Protein AF-A0A2N3FXK8-F1 (afdb_monomer_lite)

Sequence (109 aa):
MSRVLLEEDEYGHVVCPRCQDPSGIHFDTVEVVTASGRSVSAVARGEDEATTVSMEALNERDSGRRYTVRIGWWCEHCEPSGGVLEIQQHKGQSLARMLTVARPDIDEF

Secondary structure (DSSP, 8-state):
--EEE--B-TT--B--TTT--STTEEEEEEEEE-TTS-EEEEE---SSS------------------EEEEEEEEGGGTTEEEEEEEEEETTEEEEEEEEEEPP--TT-

Radius of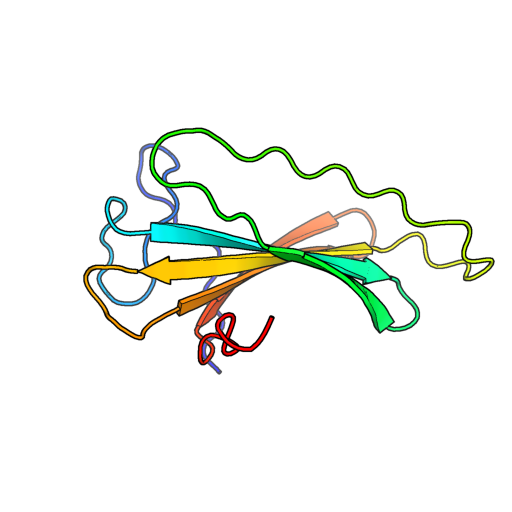 gyration: 14.79 Å; chains: 1; bounding box: 39×26×38 Å

pLDDT: mean 73.83, std 14.08, range [33.03, 90.38]

Foldseek 3Di:
DDWAAQDADPVRQGADPPPRHRPFKDWFKKWKAFPVRDIDMDGFDDDPDGDDDDDDPPDDPPPGPKIKMWIKMQGPVDPPWIFIFIWIDDPNDIGTITDTDRRDPPVPD

Structure (mmCIF, N/CA/C/O backbone):
data_AF-A0A2N3FXK8-F1
#
_entry.id   AF-A0A2N3FXK8-F1
#
loop_
_atom_site.group_PDB
_atom_site.id
_atom_site.type_symbol
_atom_site.label_atom_id
_atom_site.label_alt_id
_atom_site.label_comp_id
_atom_site.label_asym_id
_atom_site.label_entity_id
_atom_site.label_seq_id
_atom_site.pdbx_PDB_ins_code
_atom_site.Cartn_x
_atom_site.Cartn_y
_atom_site.Cartn_z
_atom_site.occupancy
_atom_site.B_iso_or_equiv
_atom_site.auth_seq_id
_atom_site.auth_comp_id
_atom_site.auth_asym_id
_atom_site.auth_atom_id
_atom_site.pdbx_PDB_model_num
ATOM 1 N N . MET A 1 1 ? 6.432 -16.445 4.227 1.00 49.78 1 MET A N 1
ATOM 2 C CA . MET A 1 1 ? 6.270 -14.987 4.050 1.00 49.78 1 MET A CA 1
ATOM 3 C C . MET A 1 1 ? 7.526 -14.310 4.571 1.00 49.78 1 MET A C 1
ATOM 5 O O . MET A 1 1 ? 7.782 -14.414 5.765 1.00 49.78 1 MET A O 1
ATOM 9 N N . SER A 1 2 ? 8.331 -13.704 3.695 1.00 49.19 2 SER A N 1
ATOM 10 C CA . SER A 1 2 ? 9.458 -12.869 4.129 1.00 49.19 2 SER A CA 1
ATOM 11 C C . S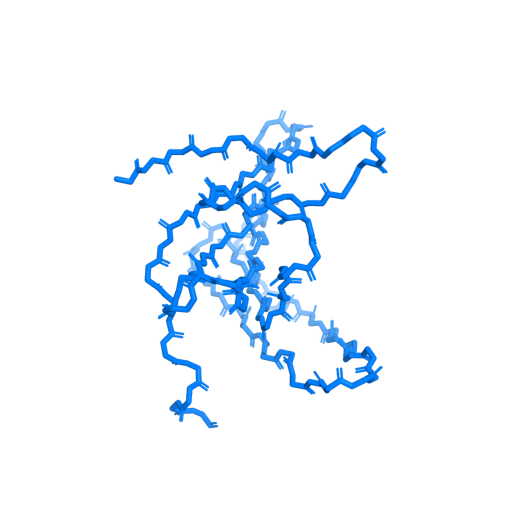ER A 1 2 ? 8.913 -11.490 4.496 1.00 49.19 2 SER A C 1
ATOM 13 O O . SER A 1 2 ? 8.108 -10.938 3.748 1.00 49.19 2 SER A O 1
ATOM 15 N N . ARG A 1 3 ? 9.269 -10.973 5.674 1.00 50.44 3 ARG A N 1
ATOM 16 C CA . ARG A 1 3 ? 8.926 -9.608 6.089 1.00 50.44 3 ARG A CA 1
ATOM 17 C C . ARG A 1 3 ? 10.106 -8.722 5.727 1.00 50.44 3 ARG A C 1
ATOM 19 O O . ARG A 1 3 ? 11.168 -8.902 6.314 1.00 50.44 3 ARG A O 1
ATOM 26 N N . VAL A 1 4 ? 9.904 -7.790 4.806 1.00 58.25 4 VAL A N 1
ATOM 27 C CA . VAL A 1 4 ? 10.912 -6.794 4.445 1.00 58.25 4 VAL A CA 1
ATOM 28 C C . VAL A 1 4 ? 10.472 -5.478 5.089 1.00 58.25 4 VAL A C 1
ATOM 30 O O . VAL A 1 4 ? 9.308 -5.070 4.986 1.00 58.25 4 VAL A O 1
ATOM 33 N N . LEU A 1 5 ? 11.362 -4.871 5.880 1.00 64.31 5 LEU A N 1
ATOM 34 C CA . LEU A 1 5 ? 11.184 -3.469 6.270 1.00 64.31 5 LEU A CA 1
ATOM 35 C C . LEU A 1 5 ? 11.127 -2.652 4.979 1.00 64.31 5 LEU A C 1
ATOM 37 O O . LEU A 1 5 ? 11.707 -3.083 3.996 1.00 64.31 5 LEU A O 1
ATOM 41 N N . LEU A 1 6 ? 10.392 -1.541 4.952 1.00 70.12 6 LEU A N 1
ATOM 42 C CA . LEU A 1 6 ? 10.359 -0.685 3.765 1.00 70.12 6 LEU A CA 1
ATOM 43 C C . LEU A 1 6 ? 11.805 -0.424 3.297 1.00 70.12 6 LEU A C 1
ATOM 45 O O . LEU A 1 6 ? 12.596 0.122 4.065 1.00 70.12 6 LEU A O 1
ATOM 49 N N . GLU A 1 7 ? 12.155 -0.908 2.105 1.00 74.06 7 GLU A N 1
ATOM 50 C CA . GLU A 1 7 ? 13.470 -0.681 1.515 1.00 74.06 7 GLU A CA 1
ATOM 51 C C . GLU A 1 7 ? 13.396 0.622 0.732 1.00 74.06 7 GLU A C 1
ATOM 53 O O . GLU A 1 7 ? 12.541 0.787 -0.143 1.00 74.06 7 GLU A O 1
ATOM 58 N N . GLU A 1 8 ? 14.267 1.550 1.110 1.00 77.94 8 GLU A N 1
ATOM 59 C CA . GLU A 1 8 ? 14.419 2.849 0.474 1.00 77.94 8 GLU A CA 1
ATOM 60 C C . GLU A 1 8 ? 15.851 2.977 -0.053 1.00 77.94 8 GLU A C 1
ATOM 62 O O . GLU A 1 8 ? 16.794 2.481 0.575 1.00 77.94 8 GLU A O 1
ATOM 67 N N . ASP A 1 9 ? 16.021 3.629 -1.202 1.00 79.31 9 ASP A N 1
ATOM 68 C CA . ASP A 1 9 ? 17.345 4.048 -1.665 1.00 79.31 9 ASP A CA 1
ATOM 69 C C . ASP A 1 9 ? 17.824 5.315 -0.924 1.00 79.31 9 ASP A C 1
ATOM 71 O O . ASP A 1 9 ? 17.157 5.841 -0.029 1.00 79.31 9 ASP A O 1
ATOM 75 N N . GLU A 1 10 ? 18.998 5.837 -1.287 1.00 81.50 10 GLU A N 1
ATOM 76 C CA . GLU A 1 10 ? 19.547 7.054 -0.667 1.00 81.50 10 GLU A CA 1
ATOM 77 C C . GLU A 1 10 ? 18.709 8.324 -0.915 1.00 81.50 10 GLU A C 1
ATOM 79 O O . GLU A 1 10 ? 18.911 9.338 -0.243 1.00 81.50 10 GLU A O 1
ATOM 84 N N . TYR A 1 11 ? 17.758 8.268 -1.851 1.00 82.25 11 TYR A N 1
ATOM 85 C CA . TYR A 1 11 ? 16.859 9.357 -2.221 1.00 82.25 11 TYR A CA 1
ATOM 86 C C . TYR A 1 11 ? 15.455 9.201 -1.617 1.00 82.25 11 TYR A C 1
ATOM 88 O O . TYR A 1 11 ? 14.625 10.099 -1.774 1.00 82.25 11 TYR A O 1
ATOM 96 N N . GLY A 1 12 ? 15.193 8.107 -0.893 1.00 81.69 12 GLY A N 1
ATOM 97 C CA . GLY A 1 12 ? 13.890 7.811 -0.301 1.00 81.69 12 GLY A CA 1
ATOM 98 C C . GLY A 1 12 ? 12.894 7.183 -1.281 1.00 81.69 12 GLY A C 1
ATOM 99 O O . GLY A 1 12 ? 11.692 7.201 -1.015 1.00 81.69 12 GLY A O 1
ATOM 100 N N . HIS A 1 13 ? 13.350 6.653 -2.420 1.00 83.19 13 HIS A N 1
ATOM 101 C CA . HIS A 1 13 ? 12.479 5.899 -3.317 1.00 83.19 13 HIS A CA 1
ATOM 102 C C . HIS A 1 13 ? 12.184 4.531 -2.731 1.00 83.19 13 HIS A C 1
ATOM 104 O O . HIS A 1 13 ? 13.084 3.849 -2.253 1.00 83.19 13 HIS A O 1
ATOM 110 N N . VAL A 1 14 ? 10.934 4.097 -2.840 1.00 84.56 14 VAL A N 1
ATOM 111 C CA . VAL A 1 14 ? 10.551 2.731 -2.500 1.00 84.56 14 VAL A CA 1
ATOM 112 C C . VAL A 1 14 ? 11.193 1.771 -3.502 1.00 84.56 14 VAL A C 1
ATOM 114 O O . VAL A 1 14 ? 11.043 1.945 -4.709 1.00 84.56 14 VAL A O 1
ATOM 117 N N . VAL A 1 15 ? 11.890 0.752 -3.003 1.00 87.75 15 VAL A N 1
ATOM 118 C CA . VAL A 1 15 ? 12.649 -0.197 -3.825 1.00 87.75 15 VAL A CA 1
ATOM 119 C C . VAL A 1 15 ? 11.939 -1.547 -3.914 1.00 87.75 15 VAL A C 1
ATOM 121 O O . VAL A 1 15 ? 11.354 -2.030 -2.941 1.00 87.75 15 VAL A O 1
ATOM 124 N N . CYS A 1 16 ? 11.989 -2.191 -5.088 1.00 86.75 16 CYS A N 1
ATOM 125 C CA . CYS A 1 16 ? 11.431 -3.528 -5.253 1.00 86.75 16 CYS A CA 1
ATOM 126 C C . CYS A 1 16 ? 12.252 -4.547 -4.446 1.00 86.75 16 CYS A C 1
ATOM 128 O O . CYS A 1 16 ? 13.417 -4.777 -4.776 1.00 86.75 16 CYS A O 1
ATOM 130 N N . PRO A 1 17 ? 11.658 -5.277 -3.483 1.00 85.00 17 PRO A N 1
ATOM 131 C CA . PRO A 1 17 ? 12.400 -6.198 -2.620 1.00 85.00 17 PRO A CA 1
ATOM 132 C C . PRO A 1 17 ? 12.973 -7.401 -3.386 1.00 85.00 17 PRO A C 1
ATOM 134 O O . PRO A 1 17 ? 13.775 -8.162 -2.847 1.00 85.00 17 PRO A O 1
ATOM 137 N N . ARG A 1 18 ? 12.554 -7.609 -4.644 1.00 85.62 18 ARG A N 1
ATOM 138 C CA . ARG A 1 18 ? 13.020 -8.707 -5.499 1.00 85.62 18 ARG A CA 1
ATOM 139 C C . ARG A 1 18 ? 14.197 -8.316 -6.395 1.00 85.62 18 ARG A C 1
ATOM 141 O O . ARG A 1 18 ? 15.174 -9.059 -6.420 1.00 85.62 18 ARG A O 1
ATOM 148 N N . CYS A 1 19 ? 14.096 -7.223 -7.156 1.00 88.81 19 CYS A N 1
ATOM 149 C CA . CYS A 1 19 ? 15.155 -6.798 -8.087 1.00 88.81 19 CYS A CA 1
ATOM 150 C C . CYS A 1 19 ? 16.019 -5.644 -7.573 1.00 88.81 19 CYS A C 1
ATOM 152 O O . CYS A 1 19 ? 17.018 -5.338 -8.212 1.00 88.81 19 CYS A O 1
ATOM 154 N N . GLN A 1 20 ? 15.663 -5.035 -6.439 1.00 88.25 20 GLN A N 1
ATOM 155 C CA . GLN A 1 20 ? 16.334 -3.862 -5.873 1.00 88.25 20 GLN A CA 1
ATOM 156 C C . GLN A 1 20 ? 16.309 -2.620 -6.789 1.00 88.25 20 GLN A C 1
ATOM 158 O O . GLN A 1 20 ? 17.059 -1.674 -6.572 1.00 88.25 20 GLN A O 1
ATOM 163 N N . ASP A 1 21 ? 15.434 -2.609 -7.799 1.00 87.88 21 ASP A N 1
ATOM 164 C CA . ASP A 1 21 ? 15.251 -1.482 -8.715 1.00 87.88 21 ASP A CA 1
ATOM 165 C C . ASP A 1 21 ? 14.100 -0.577 -8.224 1.00 87.88 21 ASP A C 1
ATOM 167 O O . ASP A 1 21 ? 13.018 -1.101 -7.917 1.00 87.88 21 ASP A O 1
ATOM 171 N N . PRO A 1 22 ? 14.304 0.750 -8.120 1.00 85.69 22 PRO A N 1
ATOM 172 C CA . PRO A 1 22 ? 13.260 1.694 -7.723 1.00 85.69 22 PRO A CA 1
ATOM 173 C C . PRO A 1 22 ? 12.321 2.113 -8.869 1.00 85.69 22 PRO A C 1
ATOM 175 O O . PRO A 1 22 ? 11.249 2.648 -8.602 1.00 85.69 22 PRO A O 1
ATOM 178 N N . SER A 1 23 ? 12.694 1.907 -10.137 1.00 86.94 23 SER A N 1
ATOM 179 C CA . SER A 1 23 ? 11.985 2.485 -11.294 1.00 86.94 23 SER A CA 1
ATOM 180 C C . SER A 1 23 ? 10.773 1.685 -11.772 1.00 86.94 23 SER A C 1
ATOM 182 O O . SER A 1 23 ? 9.920 2.230 -12.463 1.00 86.94 23 SER A O 1
ATOM 184 N N . GLY A 1 24 ? 10.664 0.420 -11.363 1.00 87.06 24 GLY A N 1
ATOM 185 C CA . GLY A 1 24 ? 9.611 -0.474 -11.838 1.00 87.06 24 GLY A CA 1
ATOM 186 C C . GLY A 1 24 ? 8.431 -0.672 -10.889 1.00 87.06 24 GLY A C 1
ATOM 187 O O . GLY A 1 24 ? 7.598 -1.523 -11.191 1.00 87.06 24 GLY A O 1
ATOM 188 N N . ILE A 1 25 ? 8.380 -0.006 -9.724 1.00 88.06 25 ILE A N 1
ATOM 189 C CA . ILE A 1 25 ? 7.266 -0.161 -8.769 1.00 88.06 25 ILE A CA 1
ATOM 190 C C . ILE A 1 25 ? 6.074 0.697 -9.181 1.00 88.06 25 ILE A C 1
ATOM 192 O O . ILE A 1 25 ? 6.179 1.912 -9.316 1.00 88.06 25 ILE A O 1
ATOM 196 N N . HIS A 1 26 ? 4.911 0.057 -9.216 1.00 86.44 26 HIS A N 1
ATOM 197 C CA . HIS A 1 26 ? 3.625 0.686 -9.483 1.00 86.44 26 HIS A CA 1
ATOM 198 C C . HIS A 1 26 ? 2.635 0.370 -8.364 1.00 86.44 26 HIS A C 1
ATOM 200 O O . HIS A 1 26 ? 2.542 -0.782 -7.936 1.00 86.44 26 HIS A O 1
ATOM 206 N N . PHE A 1 27 ? 1.878 1.370 -7.906 1.00 85.94 27 PHE A N 1
ATOM 207 C CA . PHE A 1 27 ? 0.790 1.198 -6.936 1.00 85.94 27 PHE A CA 1
ATOM 208 C C . PHE A 1 27 ? -0.556 1.118 -7.657 1.00 85.94 27 PHE A C 1
ATOM 210 O O . PHE A 1 27 ? -0.878 2.000 -8.446 1.00 85.94 27 PHE A O 1
ATOM 217 N N . ASP A 1 28 ? 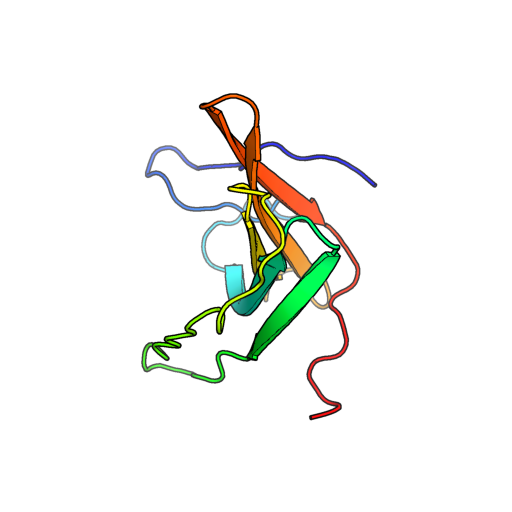-1.354 0.089 -7.375 1.00 81.69 28 ASP A N 1
ATOM 218 C CA . ASP A 1 28 ? -2.580 -0.205 -8.138 1.00 81.69 28 ASP A CA 1
ATOM 219 C C . ASP A 1 28 ? -3.849 -0.307 -7.283 1.00 81.69 28 ASP A C 1
ATOM 221 O O . ASP A 1 28 ? -4.968 -0.242 -7.794 1.00 81.69 28 ASP A O 1
ATOM 225 N N . THR A 1 29 ? -3.708 -0.445 -5.968 1.00 80.81 29 THR A N 1
ATOM 226 C CA . THR A 1 29 ? -4.835 -0.616 -5.051 1.00 80.81 29 THR A CA 1
ATOM 227 C C . THR A 1 29 ? -4.553 0.046 -3.718 1.00 80.81 29 THR A C 1
ATOM 229 O O . THR A 1 29 ? -3.417 0.078 -3.249 1.00 80.81 29 THR A O 1
ATOM 232 N N . VAL A 1 30 ? -5.601 0.559 -3.080 1.00 84.44 30 VAL A N 1
ATOM 233 C CA . VAL A 1 30 ? -5.559 1.059 -1.707 1.00 84.44 30 VAL A CA 1
ATOM 234 C C . VAL A 1 30 ? -6.723 0.456 -0.935 1.00 84.44 30 VAL A C 1
ATOM 236 O O . VAL A 1 30 ? -7.880 0.612 -1.314 1.00 84.44 30 VAL A O 1
ATOM 239 N N . GLU A 1 31 ? -6.422 -0.212 0.169 1.00 83.44 31 GLU A N 1
ATOM 240 C CA . GLU A 1 31 ? -7.383 -0.792 1.099 1.00 83.44 31 GLU A CA 1
ATOM 241 C C . GLU A 1 31 ? -7.219 -0.139 2.478 1.00 83.44 31 GLU A C 1
ATOM 243 O O . GLU A 1 31 ? -6.115 -0.030 3.015 1.00 83.44 31 GLU A O 1
ATOM 248 N N . VAL A 1 32 ? -8.331 0.280 3.083 1.00 83.25 32 VAL A N 1
ATOM 249 C CA . VAL A 1 32 ? -8.386 0.710 4.485 1.00 83.25 32 VAL A CA 1
ATOM 250 C C . VAL A 1 32 ? -9.125 -0.355 5.279 1.00 83.25 32 VAL A C 1
ATOM 252 O O . VAL A 1 32 ? -10.305 -0.604 5.039 1.00 83.25 32 VAL A O 1
ATOM 255 N N . VAL A 1 33 ? -8.434 -0.962 6.241 1.00 83.00 33 VAL A N 1
ATOM 256 C CA . VAL A 1 33 ? -8.959 -2.001 7.132 1.00 83.00 33 VAL A CA 1
ATOM 257 C C . VAL A 1 33 ? -9.205 -1.409 8.519 1.00 83.00 33 VAL A C 1
ATOM 259 O O . VAL A 1 33 ? -8.312 -0.801 9.119 1.00 83.00 33 VAL A O 1
ATOM 262 N N . THR A 1 34 ? -10.416 -1.577 9.043 1.00 80.94 34 THR A N 1
ATOM 263 C CA . THR A 1 34 ? -10.810 -1.139 10.386 1.00 80.94 34 THR A CA 1
ATOM 264 C C . THR A 1 34 ? -10.335 -2.127 11.453 1.00 80.94 34 THR A C 1
ATOM 266 O O . THR A 1 34 ? -9.931 -3.258 11.172 1.00 80.94 34 THR A O 1
ATOM 269 N N . ALA A 1 35 ? -10.413 -1.723 12.722 1.00 76.81 35 ALA A N 1
ATOM 270 C CA . ALA A 1 35 ? -10.039 -2.583 13.842 1.00 76.81 35 ALA A CA 1
ATOM 271 C C . ALA A 1 35 ? -10.907 -3.850 13.973 1.00 76.81 35 ALA A C 1
ATOM 273 O O . ALA A 1 35 ? -10.458 -4.820 14.584 1.00 76.81 35 ALA A O 1
ATOM 274 N N . SER A 1 36 ? -12.125 -3.850 13.422 1.00 76.88 36 SER A N 1
ATOM 275 C CA . SER A 1 36 ? -13.011 -5.020 13.376 1.00 76.88 36 SER A CA 1
ATOM 276 C C . SER A 1 36 ? -12.720 -5.945 12.188 1.00 76.88 36 SER A C 1
ATOM 278 O O . SER A 1 36 ? -13.352 -6.991 12.056 1.00 76.88 36 SER A O 1
ATOM 280 N N . GLY A 1 37 ? -11.739 -5.597 11.345 1.00 75.62 37 GLY A N 1
ATOM 281 C CA . GLY A 1 37 ? -11.352 -6.366 10.164 1.00 75.62 37 GLY A CA 1
ATOM 282 C C . GLY A 1 37 ? -12.213 -6.090 8.932 1.00 75.62 37 GLY A C 1
ATOM 283 O O . GLY A 1 37 ? -12.043 -6.770 7.923 1.00 75.62 37 GLY A O 1
ATOM 284 N N . ARG A 1 38 ? -13.122 -5.108 8.985 1.00 75.81 38 ARG A N 1
ATOM 285 C CA . ARG A 1 38 ? -13.857 -4.643 7.802 1.00 75.81 38 ARG A CA 1
ATOM 286 C C . ARG A 1 38 ? -12.923 -3.836 6.916 1.00 75.81 38 ARG A C 1
ATOM 288 O O . ARG A 1 38 ? -12.074 -3.115 7.431 1.00 75.81 38 ARG A O 1
ATOM 295 N N . SER A 1 39 ? -13.081 -3.938 5.601 1.00 75.50 39 SER A N 1
ATOM 296 C CA . SER A 1 39 ? -12.253 -3.181 4.672 1.00 75.50 39 SER A CA 1
ATOM 297 C C . SER A 1 39 ? -13.054 -2.484 3.584 1.00 75.50 39 SER A C 1
ATOM 299 O O . SER A 1 39 ? -14.137 -2.922 3.192 1.00 75.50 39 SER A O 1
ATOM 301 N N . VAL A 1 40 ? -12.515 -1.354 3.135 1.00 76.12 40 VAL A N 1
ATOM 302 C CA . VAL A 1 40 ? -12.937 -0.658 1.921 1.00 76.12 40 VAL A CA 1
ATOM 303 C C . VAL A 1 40 ? -11.719 -0.596 1.017 1.00 76.12 40 VAL A C 1
ATOM 305 O O . VAL A 1 40 ? -10.653 -0.167 1.457 1.00 76.12 40 VAL A O 1
ATOM 308 N N . SER A 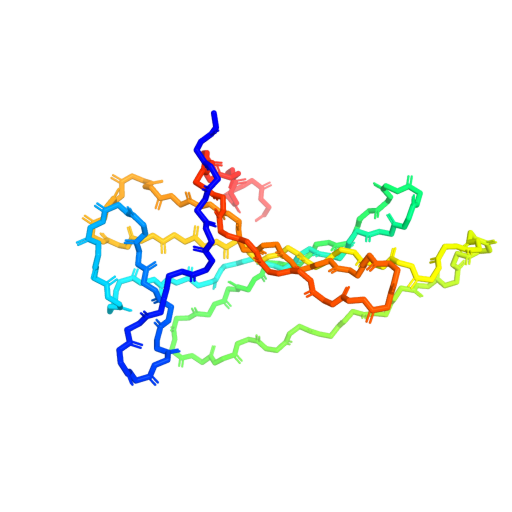1 41 ? -11.886 -1.045 -0.222 1.00 75.44 41 SER A N 1
ATOM 309 C CA . SER A 1 41 ? -10.830 -1.065 -1.228 1.00 75.44 41 SER A CA 1
ATOM 310 C C . SER A 1 41 ? -11.191 -0.153 -2.387 1.00 75.44 41 SER A C 1
ATOM 312 O O . SER A 1 41 ? -12.351 -0.080 -2.792 1.00 75.44 41 SER A O 1
ATOM 314 N N . ALA A 1 42 ? -10.181 0.498 -2.943 1.00 74.06 42 ALA A N 1
ATOM 315 C CA . ALA A 1 42 ? -10.262 1.200 -4.203 1.00 74.06 42 ALA A CA 1
ATOM 316 C C . ALA A 1 42 ? -9.129 0.747 -5.115 1.00 74.06 42 ALA A C 1
ATOM 318 O O . ALA A 1 42 ? -7.984 0.602 -4.684 1.00 74.06 42 ALA A O 1
ATOM 319 N N . VAL A 1 43 ? -9.465 0.536 -6.381 1.00 72.12 43 VAL A N 1
ATOM 320 C CA . VAL A 1 43 ? -8.497 0.223 -7.428 1.00 72.12 43 VAL A CA 1
ATOM 321 C C . VAL A 1 43 ? -8.112 1.534 -8.101 1.00 72.12 43 VAL A C 1
ATOM 323 O O . VAL A 1 43 ? -8.974 2.239 -8.627 1.00 72.12 43 VAL A O 1
ATOM 326 N N . ALA A 1 44 ? -6.828 1.875 -8.062 1.00 66.00 44 ALA A N 1
ATOM 327 C CA . ALA A 1 44 ? -6.287 2.997 -8.809 1.00 66.00 44 ALA A CA 1
ATOM 328 C C . ALA A 1 44 ? -6.005 2.512 -10.236 1.00 66.00 44 ALA A C 1
ATOM 330 O O . ALA A 1 44 ? -5.055 1.771 -10.471 1.00 66.00 44 ALA A O 1
ATOM 331 N N . ARG A 1 45 ? -6.861 2.893 -11.191 1.00 62.72 45 ARG A N 1
ATOM 332 C CA . AR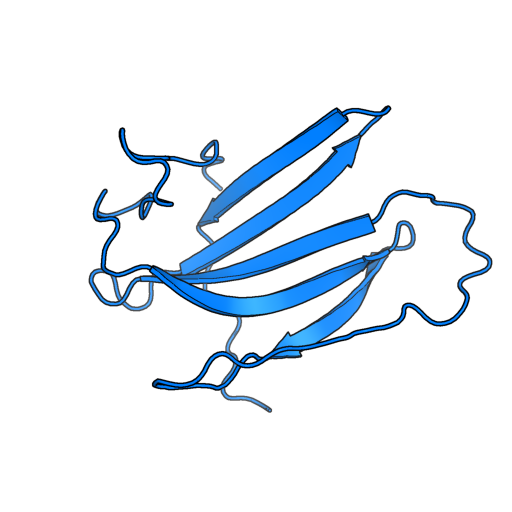G A 1 45 ? -6.616 2.677 -12.623 1.00 62.72 45 ARG A CA 1
ATOM 333 C C . ARG A 1 45 ? -6.226 4.017 -13.243 1.00 62.72 45 ARG A C 1
ATOM 335 O O . ARG A 1 45 ? -7.083 4.875 -13.417 1.00 62.72 45 ARG A O 1
ATOM 342 N N . GLY A 1 46 ? -4.948 4.186 -13.559 1.00 58.19 46 GLY A N 1
ATOM 343 C CA . GLY A 1 46 ? -4.416 5.339 -14.282 1.00 58.19 46 GLY A CA 1
ATOM 344 C C . GLY A 1 46 ? -3.109 4.945 -14.963 1.00 58.19 46 GLY A C 1
ATOM 345 O O . GLY A 1 46 ? -2.323 4.218 -14.365 1.00 58.19 46 GLY A O 1
ATOM 346 N N . GLU A 1 47 ? -2.923 5.362 -16.214 1.00 57.94 47 GLU A N 1
ATOM 347 C CA . GLU A 1 47 ? -1.663 5.173 -16.948 1.00 57.94 47 GLU A CA 1
ATOM 348 C C . GLU A 1 47 ? -0.711 6.331 -16.617 1.00 57.94 47 GLU A C 1
ATOM 350 O O . GLU A 1 47 ? 0.240 6.149 -15.864 1.00 57.94 47 GLU A O 1
ATOM 355 N N . ASP A 1 48 ? -1.038 7.542 -17.080 1.00 58.09 48 ASP A N 1
ATOM 356 C CA . ASP A 1 48 ? -0.170 8.722 -16.934 1.00 58.09 48 ASP A CA 1
ATOM 357 C C . ASP A 1 48 ? -0.693 9.764 -15.922 1.00 58.09 48 ASP A C 1
ATOM 359 O O . ASP A 1 48 ? 0.060 10.612 -15.439 1.00 58.09 48 ASP A O 1
ATOM 363 N N . GLU A 1 49 ? -1.986 9.724 -15.580 1.00 51.53 49 GLU A N 1
ATOM 364 C CA . GLU A 1 49 ? -2.621 10.682 -14.667 1.00 51.53 49 GLU A CA 1
ATOM 365 C C . GLU A 1 49 ? -2.872 10.065 -13.284 1.00 51.53 49 GLU A C 1
ATOM 367 O O . GLU A 1 49 ? -3.446 8.980 -13.144 1.00 51.53 49 GLU A O 1
ATOM 372 N N . ALA A 1 50 ? -2.463 10.782 -12.233 1.00 57.50 50 ALA A N 1
ATOM 373 C CA . ALA A 1 50 ? -2.652 10.347 -10.855 1.00 57.50 50 ALA A CA 1
ATOM 374 C C . ALA A 1 50 ? -4.147 10.189 -10.527 1.00 57.50 50 ALA A C 1
ATOM 376 O O . ALA A 1 50 ? -4.907 11.159 -10.510 1.00 57.50 50 ALA A O 1
ATOM 377 N N . THR A 1 51 ? -4.567 8.970 -10.189 1.00 59.47 51 THR A N 1
ATOM 378 C CA . THR A 1 51 ? -5.924 8.723 -9.690 1.00 59.47 51 THR A CA 1
ATOM 379 C C . THR A 1 51 ? -5.979 9.021 -8.197 1.00 59.47 51 THR A C 1
ATOM 381 O O . THR A 1 51 ? -5.360 8.333 -7.388 1.00 59.47 51 THR A O 1
ATOM 384 N N . THR A 1 52 ? -6.741 10.046 -7.811 1.00 60.03 52 THR A N 1
ATOM 385 C CA . THR A 1 52 ? -7.002 10.333 -6.394 1.00 60.03 52 THR A CA 1
ATOM 386 C C . THR A 1 52 ? -8.251 9.591 -5.945 1.00 60.03 52 THR A C 1
ATOM 388 O O . THR A 1 52 ? -9.353 9.891 -6.401 1.00 60.03 52 THR A O 1
ATOM 391 N N . VAL A 1 53 ? -8.095 8.656 -5.010 1.00 59.62 53 VAL A N 1
ATOM 392 C CA . VAL A 1 53 ? -9.223 8.011 -4.335 1.00 59.62 53 VAL A CA 1
ATOM 393 C C . VAL A 1 53 ? -9.389 8.634 -2.950 1.00 59.62 53 VAL A C 1
ATOM 395 O O . VAL A 1 53 ? -8.481 8.573 -2.125 1.00 59.62 53 VAL A O 1
ATOM 398 N N . SER A 1 54 ? -10.563 9.205 -2.681 1.00 57.56 54 SER A N 1
ATOM 399 C CA . SER A 1 54 ? -10.980 9.588 -1.329 1.00 57.56 54 SER A CA 1
ATOM 400 C C . SER A 1 54 ? -12.024 8.597 -0.826 1.00 57.56 54 SER A C 1
ATOM 402 O O . SER A 1 54 ? -12.995 8.308 -1.523 1.00 57.56 54 SER A O 1
ATOM 404 N N . MET A 1 55 ? -11.819 8.065 0.377 1.00 63.47 55 MET A N 1
ATOM 405 C CA . MET A 1 55 ? -12.748 7.146 1.030 1.00 63.47 55 MET A CA 1
ATOM 406 C C . MET A 1 55 ? -13.026 7.639 2.443 1.00 63.47 55 MET A C 1
ATOM 408 O O . MET A 1 55 ? -12.101 7.906 3.209 1.00 63.47 55 MET A O 1
ATOM 412 N N . GLU A 1 56 ? -14.301 7.710 2.809 1.00 57.16 56 GLU A N 1
ATOM 413 C CA . GLU A 1 56 ? -14.722 7.989 4.177 1.00 57.16 56 GLU A CA 1
ATOM 414 C C . GLU A 1 56 ? -15.222 6.696 4.821 1.00 57.16 56 GLU A C 1
ATOM 416 O O . GLU A 1 56 ? -16.173 6.068 4.349 1.00 57.16 56 GLU A O 1
ATOM 421 N N . ALA A 1 57 ? -14.587 6.282 5.919 1.00 56.62 57 ALA A N 1
ATOM 422 C CA . ALA A 1 57 ? -15.097 5.189 6.734 1.00 56.62 57 ALA A CA 1
ATOM 423 C C . ALA A 1 57 ? -16.389 5.656 7.426 1.00 56.62 57 ALA A C 1
ATOM 425 O O . ALA A 1 57 ? -16.355 6.398 8.409 1.00 56.62 57 ALA A O 1
ATOM 426 N N . LEU A 1 58 ? -17.542 5.251 6.892 1.00 53.31 58 LEU A N 1
ATOM 427 C CA . LEU A 1 58 ? -18.842 5.598 7.458 1.00 53.31 58 LEU A CA 1
ATOM 428 C C . LEU A 1 58 ? -19.036 4.895 8.808 1.00 53.31 58 LEU A C 1
ATOM 430 O O . LEU A 1 58 ? -19.316 3.702 8.861 1.00 53.31 58 LEU A O 1
ATOM 434 N N . ASN A 1 59 ? -18.895 5.679 9.882 1.00 52.94 59 ASN A N 1
ATOM 435 C CA . ASN A 1 59 ? -19.370 5.435 11.248 1.00 52.94 59 ASN A CA 1
ATOM 436 C C . ASN A 1 59 ? -19.437 3.960 11.670 1.00 52.94 59 ASN A C 1
ATOM 438 O O . ASN A 1 59 ? -20.514 3.374 11.806 1.00 52.94 59 ASN A O 1
ATOM 442 N N . GLU A 1 60 ? -18.285 3.386 12.002 1.00 51.31 60 GLU A N 1
ATOM 443 C CA . GLU A 1 60 ? -18.278 2.222 12.876 1.00 51.31 60 GLU A CA 1
ATOM 444 C C . GLU A 1 60 ? -18.301 2.703 14.325 1.00 51.31 60 GLU A C 1
ATOM 446 O O . GLU A 1 60 ? -17.409 3.405 14.794 1.00 51.31 60 GLU A O 1
ATOM 451 N N . ARG A 1 61 ? -19.325 2.277 15.068 1.00 52.00 61 ARG A N 1
ATOM 452 C CA . ARG A 1 61 ? -19.325 2.315 16.539 1.00 52.00 61 ARG A CA 1
ATOM 453 C C . ARG A 1 61 ? -18.225 1.427 17.149 1.00 52.00 61 ARG A C 1
ATOM 455 O O . ARG A 1 61 ? -18.137 1.344 18.372 1.00 52.00 61 ARG A O 1
ATOM 462 N N . ASP A 1 62 ? -17.402 0.777 16.327 1.00 52.16 62 ASP A N 1
ATOM 463 C CA . ASP A 1 62 ? -16.250 0.011 16.768 1.00 52.16 62 ASP A CA 1
ATOM 464 C C . ASP A 1 62 ? -1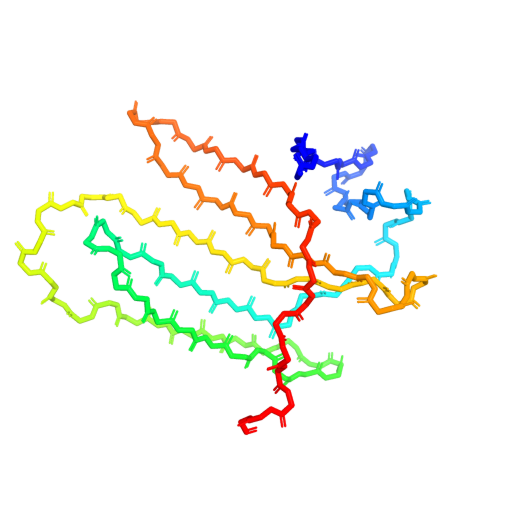5.158 0.959 17.257 1.00 52.16 62 ASP A C 1
ATOM 466 O O . ASP A 1 62 ? -14.504 1.683 16.512 1.00 52.16 62 ASP A O 1
ATOM 470 N N . SER A 1 63 ? -14.961 0.944 18.571 1.00 50.88 63 SER A N 1
ATOM 471 C CA . SER A 1 63 ? -14.072 1.805 19.353 1.00 50.88 63 SER A CA 1
ATOM 472 C C . SER A 1 63 ? -12.569 1.631 19.069 1.00 50.88 63 SER A C 1
ATOM 474 O O . SER A 1 63 ? -11.725 1.973 19.903 1.00 50.88 63 SER A O 1
ATOM 476 N N . GLY A 1 64 ? -12.193 1.071 17.924 1.00 56.00 64 GLY A N 1
ATOM 477 C CA . GLY A 1 64 ? -10.808 0.886 17.530 1.00 56.00 64 GLY A CA 1
ATOM 478 C C . GLY A 1 64 ? -10.289 2.087 16.752 1.00 56.00 64 GLY A C 1
ATOM 479 O O . GLY A 1 64 ? -10.523 2.205 15.561 1.00 56.00 64 GLY A O 1
ATOM 480 N N . ARG A 1 65 ? -9.481 2.942 17.392 1.00 60.28 65 ARG A N 1
ATOM 481 C CA . ARG A 1 65 ? -8.782 4.070 16.729 1.00 60.28 65 ARG A CA 1
ATOM 482 C C . ARG A 1 65 ? -7.689 3.634 15.736 1.00 60.28 65 ARG A C 1
ATOM 484 O O . ARG A 1 65 ? -6.830 4.437 15.396 1.00 60.28 65 ARG A O 1
ATOM 491 N N . ARG A 1 66 ? -7.616 2.349 15.391 1.00 74.75 66 ARG A N 1
ATOM 492 C CA . ARG A 1 66 ? -6.494 1.761 14.656 1.00 74.75 66 ARG A CA 1
ATOM 493 C C . ARG A 1 66 ? -7.001 1.305 13.306 1.00 74.75 66 ARG A C 1
ATOM 495 O O . ARG A 1 66 ? -7.724 0.318 13.228 1.00 74.75 66 ARG A O 1
ATOM 502 N N . TYR A 1 67 ? -6.597 2.044 12.290 1.00 79.50 67 TYR A N 1
ATOM 503 C CA . TYR A 1 67 ? -6.763 1.654 10.905 1.00 79.50 67 TYR A CA 1
ATOM 504 C C . TYR A 1 67 ? -5.450 1.062 10.403 1.00 79.50 67 TYR A C 1
ATOM 506 O O . TYR A 1 67 ? -4.362 1.469 10.832 1.00 79.50 67 TYR A O 1
ATOM 514 N N . THR A 1 68 ? -5.574 0.104 9.499 1.00 85.38 68 THR A N 1
ATOM 515 C CA . THR A 1 68 ? -4.470 -0.391 8.690 1.00 85.38 68 THR A CA 1
ATOM 516 C C . THR A 1 68 ? -4.720 0.055 7.259 1.00 85.38 68 THR A C 1
ATOM 518 O O . THR A 1 68 ? -5.782 -0.210 6.709 1.00 85.38 68 THR A O 1
ATOM 521 N N . VAL A 1 69 ? -3.752 0.744 6.669 1.00 86.31 69 VAL A N 1
ATOM 522 C CA . VAL A 1 69 ? -3.753 1.106 5.252 1.00 86.31 69 VAL A CA 1
ATOM 523 C C . VAL A 1 69 ? -2.885 0.096 4.523 1.00 86.31 69 VAL A C 1
ATOM 525 O O . VAL A 1 69 ? -1.771 -0.196 4.957 1.00 86.31 69 VAL A O 1
ATOM 528 N N . ARG A 1 70 ? -3.391 -0.449 3.429 1.00 87.62 70 ARG A N 1
ATOM 529 C CA . ARG A 1 70 ? -2.687 -1.373 2.549 1.00 87.62 70 ARG A CA 1
ATOM 530 C C . ARG A 1 70 ? -2.667 -0.783 1.159 1.00 87.62 70 ARG A C 1
ATOM 532 O O . ARG A 1 70 ? -3.703 -0.371 0.661 1.00 87.62 70 ARG A O 1
ATOM 539 N N . ILE A 1 71 ? -1.495 -0.740 0.556 1.00 86.81 71 ILE A N 1
ATOM 540 C CA . ILE A 1 71 ? -1.294 -0.258 -0.801 1.00 86.81 71 ILE A CA 1
ATOM 541 C C . ILE A 1 71 ? -0.755 -1.442 -1.589 1.00 86.81 71 ILE A C 1
ATOM 543 O O . ILE A 1 71 ? 0.330 -1.940 -1.277 1.00 86.81 71 ILE A O 1
ATOM 547 N N . GLY A 1 72 ? -1.530 -1.951 -2.541 1.00 87.06 72 GLY A N 1
ATOM 548 C CA . GLY A 1 72 ? -1.038 -2.984 -3.441 1.00 87.06 72 GLY A CA 1
ATOM 549 C C . GLY A 1 72 ? -0.011 -2.398 -4.393 1.00 87.06 72 GLY A C 1
ATOM 550 O O . GLY A 1 72 ? -0.098 -1.234 -4.793 1.00 87.06 72 GLY A O 1
ATOM 551 N N . TRP A 1 73 ? 0.997 -3.203 -4.694 1.00 87.00 73 TRP A N 1
ATOM 552 C CA . TRP A 1 73 ? 2.045 -2.837 -5.627 1.00 87.00 73 TRP A CA 1
ATOM 553 C C . TRP A 1 73 ? 2.409 -4.009 -6.526 1.00 87.00 73 TRP A C 1
ATOM 555 O O . TRP A 1 73 ? 2.262 -5.176 -6.149 1.00 87.00 73 TRP A O 1
ATOM 565 N N . TRP A 1 74 ? 2.951 -3.694 -7.693 1.00 87.56 74 TRP A N 1
ATOM 566 C CA . TRP A 1 74 ? 3.575 -4.649 -8.599 1.00 87.56 74 TRP A CA 1
ATOM 567 C C . TRP A 1 74 ? 4.876 -4.073 -9.152 1.00 87.56 74 TRP A C 1
ATOM 569 O O . TRP A 1 74 ? 5.119 -2.870 -9.059 1.00 87.56 74 TRP A O 1
ATOM 579 N N . CYS A 1 75 ? 5.748 -4.950 -9.650 1.00 88.12 75 CYS A N 1
ATOM 580 C CA . CYS A 1 75 ? 6.994 -4.545 -10.284 1.00 88.12 75 CYS A CA 1
ATOM 581 C C . CYS A 1 75 ? 7.053 -5.038 -11.729 1.00 88.12 75 CYS A C 1
ATOM 583 O O . CYS A 1 75 ? 7.093 -6.250 -11.963 1.00 88.12 75 CYS A O 1
ATOM 585 N N . GLU A 1 76 ? 7.122 -4.107 -12.680 1.00 89.38 76 GLU A N 1
ATOM 586 C CA . GLU A 1 76 ? 7.122 -4.404 -14.121 1.00 89.38 76 GLU A CA 1
ATOM 587 C C . GLU A 1 76 ? 8.345 -5.218 -14.568 1.00 89.38 76 GLU A C 1
ATOM 589 O O . GLU A 1 76 ? 8.280 -6.022 -15.492 1.00 89.38 76 GLU A O 1
ATOM 594 N N . HIS A 1 77 ? 9.469 -5.093 -13.860 1.00 90.38 77 HIS A N 1
ATOM 595 C CA . HIS A 1 77 ? 10.679 -5.865 -14.154 1.00 90.38 77 HIS A CA 1
ATOM 596 C C . HIS A 1 77 ? 10.627 -7.302 -13.615 1.00 90.38 77 HIS A C 1
ATOM 598 O O . HIS A 1 77 ? 11.475 -8.127 -13.954 1.00 90.38 77 HIS A O 1
ATOM 604 N N . CYS A 1 78 ? 9.673 -7.609 -12.733 1.00 85.81 78 CYS A N 1
ATOM 605 C CA . CYS A 1 78 ? 9.611 -8.865 -11.987 1.00 85.81 78 CYS A CA 1
ATOM 606 C C . CYS A 1 78 ? 8.325 -9.665 -12.240 1.00 85.81 78 CYS A C 1
ATOM 608 O O . CYS A 1 78 ? 8.045 -10.581 -11.459 1.00 85.81 78 CYS A O 1
ATOM 610 N N . GLU A 1 79 ? 7.524 -9.318 -13.249 1.00 75.38 79 GLU A N 1
ATOM 611 C CA . GLU A 1 79 ? 6.181 -9.868 -13.474 1.00 75.38 79 GLU A CA 1
ATOM 612 C C . GLU A 1 79 ? 6.071 -11.397 -13.262 1.00 75.38 79 GLU A C 1
ATOM 614 O O . GLU A 1 79 ? 6.968 -12.154 -13.654 1.00 75.38 79 GLU A O 1
ATOM 619 N N . PRO A 1 80 ? 4.985 -11.885 -12.622 1.00 67.31 80 PRO A N 1
ATOM 620 C CA . PRO A 1 80 ? 3.848 -11.143 -12.055 1.00 67.31 80 PRO A CA 1
ATOM 621 C C . PRO A 1 80 ? 4.076 -10.731 -10.582 1.00 67.31 80 PRO A C 1
ATOM 623 O O . PRO A 1 80 ? 3.154 -10.759 -9.767 1.00 67.31 80 PRO A O 1
ATOM 626 N N . SER A 1 81 ? 5.318 -10.431 -10.181 1.00 71.56 81 SER A N 1
ATOM 627 C CA . SER A 1 81 ? 5.618 -10.156 -8.768 1.00 71.56 81 SER A CA 1
ATOM 628 C C . SER A 1 81 ? 4.987 -8.860 -8.285 1.00 71.56 81 SER A C 1
ATOM 630 O O . SER A 1 81 ? 5.177 -7.801 -8.881 1.00 71.56 81 SER A O 1
ATOM 632 N N . GLY A 1 82 ? 4.335 -8.946 -7.134 1.00 83.50 82 GLY A N 1
ATOM 633 C CA . GLY A 1 82 ? 3.799 -7.799 -6.429 1.00 83.50 82 GLY A CA 1
ATOM 634 C C . GLY A 1 82 ? 3.683 -8.062 -4.941 1.00 83.50 82 GLY A C 1
ATOM 635 O O . GLY A 1 82 ? 4.326 -8.959 -4.377 1.00 83.50 82 GLY A O 1
ATOM 636 N N . GLY A 1 83 ? 2.869 -7.251 -4.290 1.00 87.00 83 GLY A N 1
ATOM 637 C CA . GLY A 1 83 ? 2.693 -7.352 -2.864 1.00 87.00 83 GLY A CA 1
ATOM 638 C C . GLY A 1 83 ? 1.827 -6.256 -2.282 1.00 87.00 83 GLY A C 1
ATOM 639 O O . GLY A 1 83 ? 1.036 -5.621 -2.970 1.00 87.00 83 GLY A O 1
ATOM 640 N N . VAL A 1 84 ? 1.994 -6.050 -0.978 1.00 87.94 84 VAL A N 1
ATOM 641 C CA . VAL A 1 84 ? 1.292 -5.020 -0.217 1.00 87.94 84 VAL A CA 1
ATOM 642 C C . VAL A 1 84 ? 2.287 -4.228 0.620 1.00 87.94 84 VAL A C 1
ATOM 644 O O . VAL A 1 84 ? 3.066 -4.801 1.384 1.00 87.94 84 VAL A O 1
ATOM 647 N N . LEU A 1 85 ? 2.241 -2.906 0.501 1.00 88.19 85 LEU A N 1
ATOM 648 C CA . LEU A 1 85 ? 2.788 -1.974 1.473 1.00 88.19 85 LEU A CA 1
ATOM 649 C C . LEU A 1 85 ? 1.725 -1.737 2.545 1.00 88.19 85 LEU A C 1
ATOM 651 O O . LEU A 1 85 ? 0.648 -1.224 2.267 1.00 88.19 85 LEU A O 1
ATOM 655 N N . GLU A 1 86 ? 2.014 -2.132 3.777 1.00 88.69 86 GLU A N 1
ATOM 656 C CA . GLU A 1 86 ? 1.081 -2.019 4.890 1.00 88.69 86 GLU A CA 1
ATOM 657 C C . GLU A 1 86 ? 1.572 -0.996 5.912 1.00 88.69 86 GLU A C 1
ATOM 659 O O . GLU A 1 86 ? 2.683 -1.104 6.435 1.00 88.69 86 GLU A O 1
ATOM 664 N N . ILE A 1 87 ? 0.707 -0.035 6.225 1.00 89.12 87 ILE A N 1
ATOM 665 C CA . ILE A 1 87 ? 0.910 1.007 7.224 1.00 89.12 87 ILE A CA 1
ATOM 666 C C . ILE A 1 87 ? -0.122 0.801 8.329 1.00 89.12 87 ILE A C 1
ATOM 668 O O . ILE A 1 87 ? -1.326 0.798 8.087 1.00 89.12 87 ILE A O 1
ATOM 672 N N . GLN A 1 88 ? 0.333 0.633 9.567 1.00 87.62 88 GLN A N 1
ATOM 673 C CA . GLN A 1 88 ? -0.547 0.423 10.718 1.00 87.62 88 GLN A CA 1
ATOM 674 C C . GLN A 1 88 ? -0.096 1.247 11.923 1.00 87.62 88 GLN A C 1
ATOM 676 O O . GLN A 1 88 ? 1.099 1.459 12.134 1.00 87.62 88 GLN A O 1
ATOM 681 N N . GLN A 1 89 ? -1.045 1.645 12.771 1.00 82.69 89 GLN A N 1
ATOM 682 C CA . GLN A 1 89 ? -0.733 2.250 14.065 1.00 82.69 89 GLN A CA 1
ATOM 683 C C . GLN A 1 89 ? -0.764 1.219 15.197 1.00 82.69 89 GLN A C 1
ATOM 685 O O . GLN A 1 89 ? -1.776 0.560 15.450 1.00 82.69 89 GLN A O 1
ATOM 690 N N . HIS A 1 90 ? 0.326 1.133 15.958 1.00 80.25 90 HIS A N 1
ATOM 691 C CA . HIS A 1 90 ? 0.414 0.317 17.163 1.00 80.25 90 HIS A CA 1
ATOM 692 C C . HIS A 1 90 ? 0.943 1.146 18.336 1.00 80.25 90 HIS A C 1
ATOM 694 O O . HIS A 1 90 ? 2.072 1.614 18.316 1.00 80.25 90 HIS A O 1
ATOM 700 N N . LYS A 1 91 ? 0.118 1.324 19.380 1.00 80.69 91 LYS A N 1
ATOM 701 C CA . LYS A 1 91 ? 0.490 2.028 20.629 1.00 80.69 91 LYS A CA 1
ATOM 702 C C . LYS A 1 91 ? 1.140 3.413 20.409 1.00 80.69 91 LYS A C 1
ATOM 704 O O . LYS A 1 91 ? 2.084 3.767 21.101 1.00 80.69 91 LYS A O 1
ATOM 709 N N . GLY A 1 92 ? 0.620 4.196 19.460 1.00 78.12 92 GLY A N 1
ATOM 710 C CA . GLY A 1 92 ? 1.128 5.542 19.153 1.00 78.12 92 GLY A CA 1
ATOM 711 C C . GLY A 1 92 ? 2.328 5.574 18.202 1.00 78.12 92 GLY A C 1
ATOM 712 O O . GLY A 1 92 ? 2.813 6.654 17.894 1.00 78.12 92 GLY A O 1
ATOM 713 N N . GLN A 1 93 ? 2.783 4.419 17.715 1.00 81.31 93 GLN A N 1
ATOM 714 C CA . GLN A 1 93 ? 3.812 4.312 16.683 1.00 81.31 93 GLN A CA 1
ATOM 715 C C . GLN A 1 93 ? 3.175 3.950 15.341 1.00 81.31 93 GLN A C 1
ATOM 717 O O . GLN A 1 93 ? 2.258 3.124 15.295 1.00 81.31 93 GLN A O 1
ATOM 722 N N . SER A 1 94 ? 3.682 4.540 14.262 1.00 83.62 94 SER A N 1
ATOM 723 C CA . SER A 1 94 ? 3.384 4.114 12.894 1.00 83.62 94 SER A CA 1
ATOM 724 C C . SER A 1 94 ? 4.394 3.050 12.475 1.00 83.62 94 SER A C 1
ATOM 726 O O . SER A 1 94 ? 5.594 3.217 12.675 1.00 83.62 94 SER A O 1
ATOM 728 N N . LEU A 1 95 ? 3.904 1.947 11.920 1.00 87.00 95 LEU A N 1
ATOM 729 C CA . LEU A 1 95 ? 4.717 0.853 11.399 1.00 87.00 95 LEU A CA 1
ATOM 730 C C . LEU A 1 95 ? 4.409 0.709 9.912 1.00 87.00 95 LEU A C 1
ATOM 732 O O . LEU A 1 95 ? 3.248 0.495 9.569 1.00 87.00 95 LEU A O 1
ATOM 736 N N . ALA A 1 96 ? 5.434 0.792 9.067 1.00 87.56 96 ALA A N 1
ATOM 737 C CA . ALA A 1 96 ? 5.350 0.516 7.637 1.00 87.56 96 ALA A CA 1
ATOM 738 C C . ALA A 1 96 ? 6.120 -0.771 7.315 1.00 87.56 96 ALA A C 1
ATOM 740 O O . ALA A 1 96 ? 7.195 -1.013 7.871 1.00 87.56 96 ALA A O 1
ATOM 741 N N . ARG A 1 97 ? 5.565 -1.623 6.452 1.00 86.50 97 ARG A N 1
ATOM 742 C CA . ARG A 1 97 ? 6.223 -2.853 5.991 1.00 86.50 97 ARG A CA 1
ATOM 743 C C . ARG A 1 97 ? 5.833 -3.193 4.569 1.00 86.50 97 ARG A C 1
ATOM 745 O O . ARG A 1 97 ? 4.673 -3.023 4.204 1.00 86.50 97 ARG A O 1
ATOM 752 N N . MET A 1 98 ? 6.770 -3.760 3.818 1.00 85.00 98 MET A N 1
ATOM 753 C CA . MET A 1 98 ? 6.490 -4.294 2.496 1.00 85.00 98 MET A CA 1
ATOM 754 C C . MET A 1 98 ? 6.411 -5.819 2.558 1.00 85.00 98 MET A C 1
ATOM 756 O O . MET A 1 98 ? 7.286 -6.505 3.092 1.00 85.00 98 MET A O 1
ATOM 760 N N . LEU A 1 99 ? 5.310 -6.359 2.052 1.00 82.81 99 LEU A N 1
ATOM 761 C CA . LEU A 1 99 ? 5.026 -7.784 2.022 1.00 82.81 99 LEU A CA 1
ATOM 762 C C . LEU A 1 99 ? 4.974 -8.233 0.571 1.00 82.81 99 LEU A C 1
ATOM 764 O O . LEU A 1 99 ? 4.112 -7.782 -0.172 1.00 82.81 99 LEU A O 1
ATOM 768 N N . THR A 1 100 ? 5.850 -9.152 0.178 1.00 79.62 100 THR A N 1
ATOM 769 C CA . THR A 1 100 ? 5.725 -9.836 -1.113 1.00 79.62 100 THR A CA 1
ATOM 770 C C . THR A 1 100 ? 4.672 -10.931 -0.978 1.00 79.62 100 THR A C 1
ATOM 772 O O . THR A 1 100 ? 4.866 -11.910 -0.248 1.00 79.62 100 THR A O 1
ATOM 775 N N . VAL A 1 101 ? 3.544 -10.752 -1.656 1.00 75.00 101 VAL A N 1
ATOM 776 C CA . VAL A 1 101 ? 2.443 -11.719 -1.733 1.00 75.00 101 VAL A CA 1
ATOM 777 C C . VAL A 1 101 ? 2.023 -11.860 -3.190 1.00 75.00 101 VAL A C 1
ATOM 779 O O . VAL A 1 101 ? 2.313 -10.983 -3.997 1.00 75.00 101 VAL A O 1
ATOM 782 N N . ALA A 1 102 ? 1.372 -12.968 -3.547 1.00 67.31 102 ALA A N 1
ATOM 783 C CA . ALA A 1 102 ? 0.748 -13.054 -4.864 1.00 67.31 102 ALA A CA 1
ATOM 784 C C . ALA A 1 102 ? -0.209 -11.865 -5.021 1.00 67.31 102 ALA A C 1
ATOM 786 O O . ALA A 1 102 ? -0.979 -11.580 -4.098 1.00 67.31 102 ALA A O 1
ATOM 787 N N . ARG A 1 103 ? -0.102 -11.153 -6.148 1.00 63.44 103 ARG A N 1
ATOM 788 C CA . ARG A 1 103 ? -1.004 -10.051 -6.479 1.00 63.44 103 ARG A CA 1
ATOM 789 C C . ARG A 1 103 ? -2.437 -10.601 -6.417 1.00 63.44 103 ARG A C 1
ATOM 791 O O . ARG A 1 103 ? -2.680 -11.633 -7.042 1.00 63.44 103 ARG A O 1
ATOM 798 N N . PRO A 1 104 ? -3.353 -10.015 -5.628 1.00 54.06 104 PRO A N 1
ATOM 799 C CA . PRO A 1 104 ? -4.760 -10.377 -5.747 1.00 54.06 104 PRO A CA 1
ATOM 800 C C . PRO A 1 104 ? -5.196 -10.052 -7.179 1.00 54.06 104 PRO A C 1
ATOM 802 O O . PRO A 1 104 ? -4.861 -8.975 -7.662 1.00 54.06 104 PRO A O 1
ATOM 805 N N . ASP A 1 105 ? -5.868 -10.974 -7.871 1.00 53.19 105 ASP A N 1
ATOM 806 C CA . ASP A 1 105 ? -6.329 -10.736 -9.242 1.00 53.19 105 ASP A CA 1
ATOM 807 C C . ASP A 1 105 ? -7.282 -9.530 -9.249 1.00 53.19 105 ASP A C 1
ATOM 809 O O . ASP A 1 105 ? -8.374 -9.564 -8.686 1.00 53.19 105 ASP A O 1
ATOM 813 N N . ILE A 1 106 ? -6.828 -8.425 -9.841 1.00 53.03 106 ILE A N 1
ATOM 814 C CA . ILE A 1 106 ? -7.561 -7.146 -9.910 1.00 53.03 106 ILE A CA 1
ATOM 815 C C . ILE A 1 106 ? -8.395 -7.062 -11.204 1.00 53.03 106 ILE A C 1
ATOM 817 O O . ILE A 1 106 ? -9.126 -6.094 -11.424 1.00 53.03 106 ILE A O 1
ATOM 821 N N . ASP A 1 107 ? -8.304 -8.098 -12.045 1.00 46.28 107 ASP A N 1
ATOM 822 C CA . ASP A 1 107 ? -8.985 -8.220 -13.338 1.00 46.28 107 ASP A CA 1
ATOM 823 C C . ASP A 1 107 ? -10.424 -8.763 -13.222 1.00 46.28 107 ASP A C 1
ATOM 825 O O . ASP A 1 107 ? -11.122 -8.869 -14.228 1.00 46.28 107 ASP A O 1
ATOM 829 N N . GLU A 1 108 ? -10.906 -9.080 -12.013 1.00 33.03 108 GLU A N 1
ATOM 830 C CA . GLU A 1 108 ? -12.272 -9.591 -11.781 1.00 33.03 108 GLU A CA 1
ATOM 831 C C . GLU A 1 108 ? -13.306 -8.515 -11.367 1.00 33.03 108 GLU A C 1
ATOM 833 O O . GLU A 1 108 ? -14.416 -8.861 -10.956 1.00 33.03 108 GLU A O 1
ATOM 838 N N . PHE A 1 109 ? -12.981 -7.220 -11.506 1.00 37.69 109 PHE A N 1
ATOM 839 C CA . PHE A 1 109 ? -13.927 -6.103 -11.312 1.00 37.69 109 PHE A CA 1
ATOM 840 C C . PHE A 1 109 ? -14.179 -5.295 -12.590 1.00 37.69 109 PHE A C 1
ATOM 842 O O . PHE A 1 109 ? -13.200 -4.756 -13.175 1.00 37.69 109 PHE A O 1
#